Protein AF-E1QQJ2-F1 (afdb_monomer_lite)

Foldseek 3Di:
DDDLLRCLVVVVLLVNLLQLLVCLVVLVLVSLVVSLVSLVVVLCVLVVVDPDCDDVSLLSNLLSLLSNLLSLLSNCVSVVHDLPDDLLVLCVVCLVVVNPVSPSVSSNSCSNCVSVVNPVCVVSLVVVLVVRPDPSSNSSSVSNVVSSVSNVVSPD

pLDDT: mean 93.38, std 5.85, range [55.59, 98.44]

Structure (mmCIF, N/CA/C/O backbone):
data_AF-E1QQJ2-F1
#
_entry.id   AF-E1QQJ2-F1
#
loop_
_atom_site.group_PDB
_atom_site.id
_atom_site.type_symbol
_atom_site.label_atom_id
_atom_site.label_alt_id
_atom_site.label_comp_id
_atom_site.label_asym_id
_atom_site.label_entity_id
_atom_site.label_seq_id
_atom_site.pdbx_PDB_ins_code
_atom_site.Cartn_x
_atom_site.Cartn_y
_atom_site.Cartn_z
_atom_site.occupancy
_atom_site.B_iso_or_equiv
_atom_site.auth_seq_id
_atom_site.auth_comp_id
_atom_site.auth_asym_id
_atom_site.auth_atom_id
_atom_site.pdbx_PDB_model_num
ATOM 1 N N . MET A 1 1 ? 12.898 22.769 4.007 1.00 55.59 1 MET A N 1
ATOM 2 C CA . MET A 1 1 ? 12.343 21.661 3.204 1.00 55.59 1 MET A CA 1
ATOM 3 C C . MET A 1 1 ? 12.001 20.578 4.212 1.00 55.59 1 MET A C 1
ATOM 5 O O . MET A 1 1 ? 12.895 20.250 4.982 1.00 55.59 1 MET A O 1
ATOM 9 N N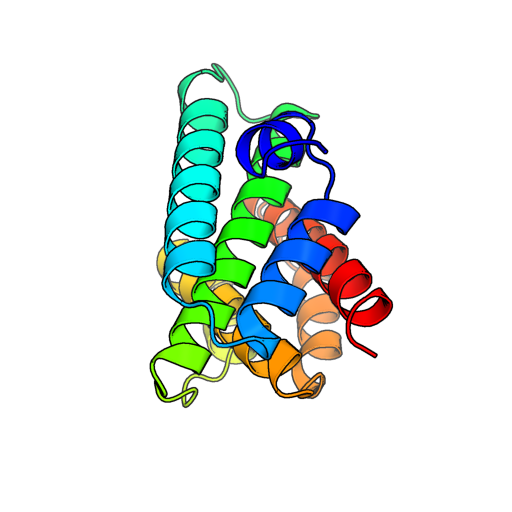 . SER A 1 2 ? 10.737 20.156 4.319 1.00 74.00 2 SER A N 1
ATOM 10 C CA . SER A 1 2 ? 10.329 19.183 5.346 1.00 74.00 2 SER A CA 1
ATOM 11 C C . SER A 1 2 ? 11.028 17.842 5.122 1.00 74.00 2 SER A C 1
ATOM 13 O O . SER A 1 2 ? 11.182 17.414 3.976 1.00 74.00 2 SER A O 1
ATOM 15 N N . SER A 1 3 ? 11.474 17.197 6.196 1.00 89.31 3 SER A N 1
ATOM 16 C CA . SER A 1 3 ? 12.069 15.858 6.127 1.00 89.31 3 SER A CA 1
ATOM 17 C C . SER A 1 3 ? 11.002 14.795 5.832 1.00 89.31 3 SER A C 1
ATOM 19 O O . SER A 1 3 ? 9.827 14.997 6.127 1.00 89.31 3 SER A O 1
ATOM 21 N N . MET A 1 4 ? 11.393 13.635 5.287 1.00 91.81 4 MET A N 1
ATOM 22 C CA . MET A 1 4 ? 10.455 12.522 5.042 1.00 91.81 4 MET A CA 1
ATOM 23 C C . MET A 1 4 ? 9.714 12.105 6.324 1.00 91.81 4 MET A C 1
ATOM 25 O O . MET A 1 4 ? 8.511 11.872 6.293 1.00 91.81 4 MET A O 1
ATOM 29 N N . ASN A 1 5 ? 10.408 12.092 7.465 1.00 91.12 5 ASN A N 1
ATOM 30 C CA . ASN A 1 5 ? 9.812 11.803 8.770 1.00 91.12 5 ASN A CA 1
ATOM 31 C C . ASN A 1 5 ? 8.694 12.801 9.134 1.00 91.12 5 ASN A C 1
ATOM 33 O O . ASN A 1 5 ? 7.617 12.400 9.561 1.00 91.12 5 ASN A O 1
ATOM 37 N N . GLU A 1 6 ? 8.915 14.101 8.917 1.00 92.94 6 GLU A N 1
ATOM 38 C CA . GLU A 1 6 ? 7.884 15.126 9.146 1.00 92.94 6 GLU A CA 1
ATOM 39 C C . GLU A 1 6 ? 6.684 14.930 8.216 1.00 92.94 6 GLU A C 1
ATOM 41 O O . GLU A 1 6 ? 5.547 14.946 8.679 1.00 92.94 6 GLU A O 1
ATOM 46 N N . LEU A 1 7 ? 6.927 14.671 6.925 1.00 93.31 7 LEU A N 1
ATOM 47 C CA . LEU A 1 7 ? 5.858 14.424 5.952 1.00 93.31 7 LEU A CA 1
ATOM 48 C C . LEU A 1 7 ? 4.995 13.213 6.340 1.00 93.31 7 LEU A C 1
ATOM 50 O O . LEU A 1 7 ? 3.771 13.270 6.225 1.00 93.31 7 LEU A O 1
ATOM 54 N N . ILE A 1 8 ? 5.623 12.136 6.819 1.00 93.38 8 ILE A N 1
ATOM 55 C CA . ILE A 1 8 ? 4.941 10.924 7.292 1.00 93.38 8 ILE A CA 1
ATOM 56 C C . ILE A 1 8 ? 4.114 11.226 8.548 1.00 93.38 8 ILE A C 1
ATOM 58 O O . ILE A 1 8 ? 2.927 10.898 8.593 1.00 93.38 8 ILE A O 1
ATOM 62 N N . LYS A 1 9 ? 4.695 11.911 9.541 1.00 90.81 9 LYS A N 1
ATOM 63 C CA . LYS A 1 9 ? 3.996 12.273 10.785 1.00 90.81 9 LYS A CA 1
ATOM 64 C C . LYS A 1 9 ? 2.786 13.168 10.533 1.00 90.81 9 LYS A C 1
ATOM 66 O O . LYS A 1 9 ? 1.712 12.914 11.083 1.00 90.81 9 LYS A O 1
ATOM 71 N N . GLU A 1 10 ? 2.931 14.154 9.654 1.00 94.12 10 GLU A N 1
ATOM 72 C CA . GLU A 1 10 ? 1.856 15.058 9.224 1.00 94.12 10 GLU A CA 1
ATOM 73 C C . GLU A 1 10 ? 0.866 14.401 8.246 1.00 94.12 10 GLU A C 1
ATOM 75 O O . GLU A 1 10 ? -0.137 15.014 7.887 1.00 94.12 10 GLU A O 1
ATOM 80 N N . LEU A 1 11 ? 1.122 13.157 7.821 1.00 92.12 11 LEU A N 1
ATOM 81 C CA . LEU A 1 11 ? 0.327 12.416 6.841 1.00 92.12 11 LEU A CA 1
ATOM 82 C C . LEU A 1 11 ? 0.121 13.204 5.534 1.00 92.12 11 LEU A C 1
ATOM 84 O O . LEU A 1 11 ? -0.965 13.229 4.953 1.00 92.12 11 LEU A O 1
ATOM 88 N N . ARG A 1 12 ? 1.184 13.855 5.055 1.00 94.75 12 ARG A N 1
ATOM 89 C CA . ARG A 1 12 ? 1.215 14.612 3.798 1.00 94.75 12 ARG A CA 1
ATOM 90 C C . ARG A 1 12 ? 1.337 13.665 2.604 1.00 94.75 12 ARG A C 1
ATOM 92 O O . ARG A 1 12 ? 2.397 13.525 1.998 1.00 94.75 12 ARG A O 1
ATOM 99 N N . ILE A 1 13 ? 0.238 12.959 2.317 1.00 94.56 13 ILE A N 1
ATOM 100 C CA . ILE A 1 13 ? 0.160 11.828 1.373 1.00 94.56 13 ILE A CA 1
ATOM 101 C C . ILE A 1 13 ? 0.781 12.172 0.012 1.00 94.56 13 ILE A C 1
ATOM 103 O O . ILE A 1 13 ? 1.607 11.415 -0.494 1.00 94.56 13 ILE A O 1
ATOM 107 N N . ASN A 1 14 ? 0.421 13.320 -0.569 1.00 94.69 14 ASN A N 1
ATOM 108 C CA . ASN A 1 14 ? 0.899 13.731 -1.891 1.00 94.69 14 ASN A CA 1
ATOM 109 C C . ASN A 1 14 ? 2.422 13.897 -1.916 1.00 94.69 14 ASN A C 1
ATOM 111 O O . ASN A 1 14 ? 3.087 13.429 -2.838 1.00 94.69 14 ASN A O 1
ATOM 115 N N . GLU A 1 15 ? 2.979 14.553 -0.902 1.00 95.50 15 GLU A N 1
ATOM 116 C CA . GLU A 1 15 ? 4.407 14.819 -0.790 1.00 95.50 15 GLU A CA 1
ATOM 117 C C . GLU A 1 15 ? 5.206 13.548 -0.502 1.00 95.50 15 GLU A C 1
ATOM 119 O O . GLU A 1 15 ? 6.256 13.352 -1.115 1.00 95.50 15 GLU A O 1
ATOM 124 N N . VAL A 1 16 ? 4.694 12.661 0.360 1.00 96.75 16 VAL A N 1
ATOM 125 C CA . VAL A 1 16 ? 5.310 11.349 0.624 1.00 96.75 16 VAL A CA 1
ATOM 126 C C . VAL A 1 16 ? 5.366 10.524 -0.661 1.00 96.75 16 VAL A C 1
ATOM 128 O O . VAL A 1 16 ? 6.434 10.038 -1.034 1.00 96.75 16 VAL A O 1
ATOM 131 N N . ILE A 1 17 ? 4.245 10.403 -1.379 1.00 97.06 17 ILE A N 1
ATOM 132 C CA . ILE A 1 17 ? 4.190 9.634 -2.627 1.00 97.06 17 ILE A CA 1
ATOM 133 C C . ILE A 1 17 ? 5.113 10.258 -3.675 1.00 97.06 17 ILE A C 1
ATOM 135 O O . ILE A 1 17 ? 5.904 9.545 -4.285 1.00 97.06 17 ILE A O 1
ATOM 139 N N . ASN A 1 18 ? 5.075 11.579 -3.866 1.00 96.06 18 ASN A N 1
ATOM 140 C CA . ASN A 1 18 ? 5.944 12.247 -4.833 1.00 96.06 18 ASN A CA 1
ATOM 141 C C . ASN A 1 18 ? 7.435 12.009 -4.530 1.00 96.06 18 ASN A C 1
ATOM 143 O O . ASN A 1 18 ? 8.218 11.735 -5.441 1.00 96.06 18 ASN A O 1
ATOM 147 N N . ALA A 1 19 ? 7.829 12.054 -3.255 1.00 96.19 19 ALA A N 1
ATOM 148 C CA . ALA A 1 19 ? 9.196 11.764 -2.839 1.00 96.19 19 ALA A CA 1
ATOM 149 C C . ALA A 1 19 ? 9.593 10.302 -3.120 1.00 96.19 19 ALA A C 1
ATOM 151 O O . ALA A 1 19 ? 10.668 10.065 -3.671 1.00 96.19 19 ALA A O 1
ATOM 152 N N . LEU A 1 20 ? 8.718 9.333 -2.821 1.00 97.56 20 LEU A N 1
ATOM 153 C CA . LEU A 1 20 ? 8.944 7.913 -3.123 1.00 97.56 20 LEU A CA 1
ATOM 154 C C . LEU A 1 20 ? 9.091 7.659 -4.631 1.00 97.56 20 LEU A C 1
ATOM 156 O O . LEU A 1 20 ? 10.043 7.006 -5.056 1.00 97.56 20 LEU A O 1
ATOM 160 N N . ILE A 1 21 ? 8.192 8.213 -5.450 1.00 96.62 21 ILE A N 1
ATOM 161 C CA . ILE A 1 21 ? 8.233 8.077 -6.915 1.00 96.62 21 ILE A CA 1
ATOM 162 C C . ILE A 1 21 ? 9.486 8.736 -7.496 1.00 96.62 21 ILE A C 1
ATOM 164 O O . ILE A 1 21 ? 10.130 8.175 -8.383 1.00 96.62 21 ILE A O 1
ATOM 168 N N . THR A 1 22 ? 9.859 9.913 -6.993 1.00 96.25 22 THR A N 1
ATOM 169 C CA . THR A 1 22 ? 11.075 10.612 -7.427 1.00 96.25 22 THR A CA 1
ATOM 170 C C . THR A 1 22 ? 12.320 9.792 -7.099 1.00 96.25 22 THR A C 1
ATOM 172 O O . THR A 1 22 ? 13.179 9.611 -7.961 1.00 96.25 22 THR A O 1
ATOM 175 N N . ALA A 1 23 ? 12.403 9.243 -5.884 1.00 96.94 23 ALA A N 1
ATOM 176 C CA . ALA A 1 23 ? 13.510 8.385 -5.475 1.00 96.94 23 ALA A CA 1
ATOM 177 C C . ALA A 1 23 ? 13.592 7.106 -6.319 1.00 96.94 23 ALA A C 1
ATOM 179 O O . ALA A 1 23 ? 14.681 6.744 -6.763 1.00 96.94 23 ALA A O 1
ATOM 180 N N . PHE A 1 24 ? 12.452 6.474 -6.611 1.00 97.12 24 PHE A N 1
ATOM 181 C CA . PHE A 1 24 ? 12.375 5.322 -7.509 1.00 97.12 24 PHE A CA 1
ATOM 182 C C . PHE A 1 24 ? 12.917 5.643 -8.906 1.00 97.12 24 PHE A C 1
ATOM 184 O O . PHE A 1 24 ? 13.814 4.954 -9.389 1.00 97.12 24 PHE A O 1
ATOM 191 N N . LYS A 1 25 ? 12.434 6.725 -9.532 1.00 95.31 25 LYS A N 1
ATOM 192 C CA . LYS A 1 25 ? 12.882 7.163 -10.868 1.00 95.31 25 LYS A CA 1
ATOM 193 C C . LYS A 1 25 ? 14.370 7.518 -10.903 1.00 95.31 25 LYS A C 1
ATOM 195 O O . LYS A 1 25 ? 15.022 7.314 -11.921 1.00 95.31 25 LYS A O 1
ATOM 200 N N . ALA A 1 26 ? 14.906 8.025 -9.795 1.00 96.81 26 ALA A N 1
ATOM 201 C CA . ALA A 1 26 ? 16.327 8.315 -9.634 1.00 96.81 26 ALA A CA 1
ATOM 202 C C . ALA A 1 26 ? 17.181 7.076 -9.293 1.00 96.81 26 ALA A C 1
ATOM 204 O O . ALA A 1 26 ? 18.397 7.200 -9.169 1.00 96.81 26 ALA A O 1
ATOM 205 N N . GLY A 1 27 ? 16.575 5.899 -9.094 1.00 96.56 27 GLY A N 1
ATOM 206 C CA . GLY A 1 27 ? 17.280 4.688 -8.669 1.00 96.56 27 GLY A CA 1
ATOM 207 C C . GLY A 1 27 ? 17.806 4.740 -7.228 1.00 96.56 27 GLY A C 1
ATOM 208 O O . GLY A 1 27 ? 18.672 3.949 -6.860 1.00 96.56 27 GLY A O 1
ATOM 209 N N . ASN A 1 28 ? 17.305 5.655 -6.393 1.00 97.62 28 ASN A N 1
ATOM 210 C CA . ASN A 1 28 ? 17.779 5.854 -5.024 1.00 97.62 28 ASN A CA 1
ATOM 211 C C . ASN A 1 28 ? 17.137 4.849 -4.053 1.00 97.62 28 ASN A C 1
ATOM 213 O O . ASN A 1 28 ? 16.190 5.163 -3.327 1.00 97.62 28 ASN A O 1
ATOM 217 N N . ARG A 1 29 ? 17.651 3.615 -4.066 1.00 97.31 29 ARG A N 1
ATOM 218 C CA . ARG A 1 29 ? 17.121 2.495 -3.271 1.00 97.31 29 ARG A CA 1
ATOM 219 C C . ARG A 1 29 ? 17.214 2.743 -1.769 1.00 97.31 29 ARG A C 1
ATOM 221 O O . ARG A 1 29 ? 16.291 2.375 -1.043 1.00 97.31 29 ARG A O 1
ATOM 228 N N . ASP A 1 30 ? 18.295 3.363 -1.310 1.00 97.38 30 ASP A N 1
ATOM 229 C CA . ASP A 1 30 ? 18.520 3.611 0.116 1.00 97.38 30 ASP A CA 1
ATOM 230 C C . ASP A 1 30 ? 17.470 4.577 0.660 1.00 97.38 30 ASP A C 1
ATOM 232 O O . ASP A 1 30 ? 16.876 4.314 1.700 1.00 97.38 30 ASP A O 1
ATOM 236 N N . TYR A 1 31 ? 17.134 5.627 -0.097 1.00 97.38 31 TYR A N 1
ATOM 237 C CA . TYR A 1 31 ? 16.059 6.542 0.282 1.00 97.38 31 TYR A CA 1
ATOM 238 C C . TYR A 1 31 ? 14.703 5.838 0.392 1.00 97.38 31 TYR A C 1
ATOM 240 O O . TYR A 1 31 ? 13.980 6.048 1.365 1.00 97.38 31 TYR A O 1
ATOM 248 N N . VAL A 1 32 ? 14.350 4.992 -0.584 1.00 98.00 32 VAL A N 1
ATOM 249 C CA . VAL A 1 32 ? 13.090 4.229 -0.537 1.00 98.00 32 VAL A CA 1
ATOM 250 C C . VAL A 1 32 ? 13.095 3.249 0.641 1.00 98.00 32 VAL A C 1
ATOM 252 O O . VAL A 1 32 ? 12.079 3.119 1.322 1.00 98.00 32 VAL A O 1
ATOM 255 N N . SER A 1 33 ? 14.230 2.604 0.923 1.00 98.00 33 SER A N 1
ATOM 256 C CA . SER A 1 33 ? 14.392 1.686 2.061 1.00 98.00 33 SER A CA 1
ATOM 257 C C . SER A 1 33 ? 14.192 2.416 3.389 1.00 98.00 33 SER A C 1
ATOM 259 O O . SER A 1 33 ? 13.327 2.029 4.169 1.00 98.00 33 SER A O 1
ATOM 261 N N . SER A 1 34 ? 14.880 3.539 3.603 1.00 97.50 34 SER A N 1
ATOM 262 C CA . SER A 1 34 ? 14.719 4.341 4.821 1.00 97.50 34 SER A CA 1
ATOM 263 C C . SER A 1 34 ? 13.307 4.911 4.968 1.00 97.50 34 SER A C 1
ATOM 265 O O . SER A 1 34 ? 12.753 4.919 6.062 1.00 97.50 34 SER A O 1
ATOM 267 N N . ALA A 1 35 ? 12.677 5.365 3.879 1.00 97.12 35 ALA A N 1
ATOM 268 C CA . ALA A 1 35 ? 11.288 5.820 3.925 1.00 97.12 35 ALA A CA 1
ATOM 269 C C . ALA A 1 35 ? 10.316 4.676 4.271 1.00 97.12 35 ALA A C 1
ATOM 271 O O . ALA A 1 35 ? 9.343 4.893 4.989 1.00 97.12 35 ALA A O 1
ATOM 272 N N . THR A 1 36 ? 10.595 3.460 3.793 1.00 98.12 36 THR A N 1
ATOM 273 C CA . THR A 1 36 ? 9.819 2.250 4.106 1.00 98.12 36 THR A CA 1
ATOM 274 C C . THR A 1 36 ? 9.910 1.894 5.588 1.00 98.12 36 THR A C 1
ATOM 276 O O . THR A 1 36 ? 8.889 1.591 6.201 1.00 98.12 36 THR A O 1
ATOM 279 N N . GLU A 1 37 ? 11.105 1.975 6.176 1.00 97.94 37 GLU A N 1
ATOM 280 C CA . GLU A 1 37 ? 11.317 1.773 7.614 1.00 97.94 37 GLU A CA 1
ATOM 281 C C . GLU A 1 37 ? 10.553 2.815 8.442 1.00 97.94 37 GLU A C 1
ATOM 283 O O . GLU A 1 37 ? 9.783 2.440 9.323 1.00 97.94 37 GLU A O 1
ATOM 288 N N . LEU A 1 38 ? 10.652 4.103 8.091 1.00 97.88 38 LEU A N 1
ATOM 289 C CA . LEU A 1 38 ? 9.918 5.178 8.774 1.00 97.88 38 LEU A CA 1
ATOM 290 C C . LEU A 1 38 ? 8.392 4.995 8.705 1.00 97.88 38 LEU A C 1
ATOM 292 O O . LEU A 1 38 ? 7.692 5.232 9.688 1.00 97.88 38 LEU A O 1
ATOM 296 N N . LEU A 1 39 ? 7.861 4.568 7.555 1.00 98.06 39 LEU A N 1
ATOM 297 C CA . LEU A 1 39 ? 6.434 4.270 7.397 1.00 98.06 39 LEU A CA 1
ATOM 298 C C . LEU A 1 39 ? 5.998 3.103 8.288 1.00 98.06 39 LEU A C 1
ATOM 300 O O . LEU A 1 39 ? 4.932 3.166 8.900 1.00 98.06 39 LEU A O 1
ATOM 304 N N . HIS A 1 40 ? 6.819 2.054 8.372 1.00 97.44 40 HIS A N 1
ATOM 305 C CA . HIS A 1 40 ? 6.559 0.903 9.231 1.00 97.44 40 HIS A CA 1
ATOM 306 C C . HIS A 1 40 ? 6.594 1.273 10.718 1.00 97.44 40 HIS A C 1
ATOM 308 O O . HIS A 1 40 ? 5.716 0.856 11.476 1.00 97.44 40 HIS A O 1
ATOM 314 N N . GLU A 1 41 ? 7.580 2.067 11.136 1.00 97.06 41 GLU A N 1
ATOM 315 C CA . GLU A 1 41 ? 7.699 2.566 12.507 1.00 97.06 41 GLU A CA 1
ATOM 316 C C . GLU A 1 41 ? 6.488 3.416 12.896 1.00 97.06 41 GLU A C 1
ATOM 318 O O . GLU A 1 41 ? 5.858 3.146 13.916 1.00 97.06 41 GLU A O 1
ATOM 323 N N . GLU A 1 42 ? 6.105 4.388 12.064 1.00 97.00 42 GLU A N 1
ATOM 324 C CA . GLU A 1 42 ? 4.960 5.262 12.341 1.00 97.00 42 GLU A CA 1
ATOM 325 C C . GLU A 1 42 ? 3.630 4.489 12.332 1.00 97.00 42 GLU A C 1
ATOM 327 O O . GLU A 1 42 ? 2.747 4.748 13.155 1.00 97.00 42 GLU A O 1
ATOM 332 N N . PHE A 1 43 ? 3.476 3.516 11.427 1.00 95.88 43 PHE A N 1
ATOM 333 C CA . PHE A 1 43 ? 2.333 2.602 11.431 1.00 95.88 43 PHE A CA 1
ATOM 334 C C . PHE A 1 43 ? 2.268 1.809 12.739 1.00 95.88 43 PHE A C 1
ATOM 336 O O . PHE A 1 43 ? 1.226 1.795 13.397 1.00 95.88 43 PHE A O 1
ATOM 343 N N . THR A 1 44 ? 3.384 1.191 13.133 1.00 9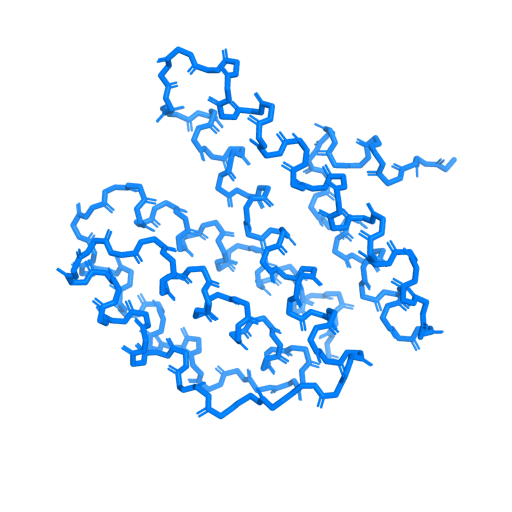4.62 44 THR A N 1
ATOM 344 C CA . THR A 1 44 ? 3.478 0.383 14.354 1.00 94.62 44 THR A CA 1
ATOM 345 C C . THR A 1 44 ? 3.171 1.229 15.581 1.00 94.62 44 THR A C 1
ATOM 347 O O . THR A 1 44 ? 2.351 0.820 16.395 1.00 94.62 44 THR A O 1
ATOM 350 N N . TYR A 1 45 ? 3.746 2.431 15.664 1.00 93.94 45 TYR A N 1
ATOM 351 C CA . TYR A 1 45 ? 3.477 3.402 16.721 1.00 93.94 45 TYR A CA 1
ATOM 352 C C . TYR A 1 45 ? 1.991 3.777 16.790 1.00 93.94 45 TYR A C 1
ATOM 354 O O . TYR A 1 45 ? 1.376 3.714 17.852 1.00 93.94 45 TYR A O 1
ATOM 362 N N . THR A 1 46 ? 1.380 4.096 15.643 1.00 93.19 46 THR A N 1
ATOM 363 C CA . THR A 1 46 ? -0.048 4.444 15.569 1.00 93.19 46 THR A CA 1
ATOM 364 C C . THR A 1 46 ? -0.928 3.295 16.067 1.00 93.19 46 THR A C 1
ATOM 366 O O . THR A 1 46 ? -1.912 3.531 16.763 1.00 93.19 46 THR A O 1
ATOM 369 N N . VAL A 1 47 ? -0.589 2.051 15.727 1.00 91.94 47 VAL A N 1
ATOM 370 C CA . VAL A 1 47 ? -1.334 0.866 16.169 1.00 91.94 47 VAL A CA 1
ATOM 371 C C . VAL A 1 47 ? -1.094 0.562 17.651 1.00 91.94 47 VAL A C 1
ATOM 373 O O . VAL A 1 47 ? -2.047 0.221 18.344 1.00 91.94 47 VAL A O 1
ATOM 376 N N . SER A 1 48 ? 0.138 0.696 18.151 1.00 90.88 48 SER A N 1
ATOM 377 C CA . SER A 1 48 ? 0.504 0.317 19.523 1.00 90.88 48 SER A CA 1
ATOM 378 C C . SER A 1 48 ? 0.039 1.309 20.584 1.00 90.88 48 SER A C 1
ATOM 380 O O . SER A 1 48 ? -0.334 0.895 21.677 1.00 90.88 48 SER A O 1
ATOM 382 N N . GLU A 1 49 ? 0.048 2.607 20.280 1.00 88.75 49 GLU A N 1
ATOM 383 C CA . GLU A 1 49 ? -0.389 3.652 21.220 1.00 88.75 49 GLU A CA 1
ATOM 384 C C . GLU A 1 49 ? -1.913 3.763 21.320 1.00 88.75 49 GLU A C 1
ATOM 386 O O . GLU A 1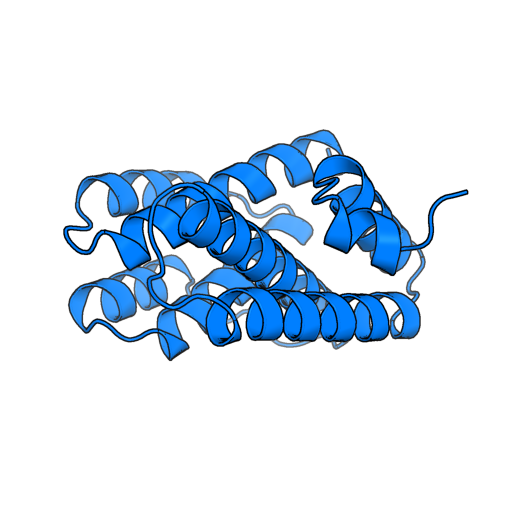 49 ? -2.455 4.467 22.174 1.00 88.75 49 GLU A O 1
ATOM 391 N N . SER A 1 50 ? -2.627 3.080 20.430 1.00 84.25 50 SER A N 1
ATOM 392 C CA . SER A 1 50 ? -4.071 3.186 20.332 1.00 84.25 50 SER A CA 1
ATOM 393 C C . SER A 1 50 ? -4.750 2.100 21.147 1.00 84.25 50 SER A C 1
ATOM 395 O O . SER A 1 50 ? -4.675 0.920 20.820 1.00 84.25 50 SER A O 1
ATOM 397 N N . ILE A 1 51 ? -5.474 2.523 22.186 1.00 76.00 51 ILE A N 1
ATOM 398 C CA . ILE A 1 51 ? -6.279 1.630 23.034 1.00 76.00 51 ILE A CA 1
ATOM 399 C C . ILE A 1 51 ? -7.347 0.909 22.193 1.00 76.00 51 ILE A C 1
ATOM 401 O O . ILE A 1 51 ? -7.592 -0.277 22.391 1.00 76.00 51 ILE A O 1
ATOM 405 N N . GLU A 1 52 ? -7.940 1.609 21.219 1.00 82.75 52 GLU A N 1
ATOM 406 C CA . GLU A 1 52 ? -8.853 1.042 20.226 1.00 82.75 52 GLU A C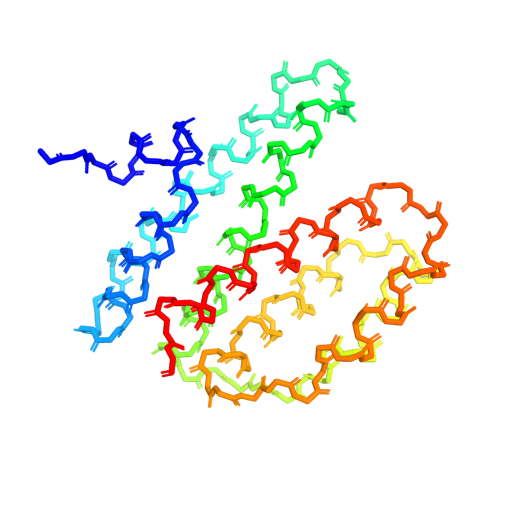A 1
ATOM 407 C C . GLU A 1 52 ? -8.578 1.630 18.832 1.00 82.75 52 GLU A C 1
ATOM 409 O O . GLU A 1 52 ? -8.464 2.844 18.651 1.00 82.75 52 GLU A O 1
ATOM 414 N N . LEU A 1 53 ? -8.510 0.765 17.818 1.00 84.19 53 LEU A N 1
ATOM 415 C CA . LEU A 1 53 ? -8.348 1.147 16.412 1.00 84.19 53 LEU A CA 1
ATOM 416 C C . LEU A 1 53 ? -9.703 1.506 15.791 1.00 84.19 53 LEU A C 1
ATOM 418 O O . LEU A 1 53 ? -10.308 0.716 15.065 1.00 84.19 53 LEU A O 1
ATOM 422 N N . THR A 1 54 ? -10.186 2.715 16.064 1.00 87.00 54 THR A N 1
ATOM 423 C CA . THR A 1 54 ? -11.463 3.213 15.530 1.00 87.00 54 THR A CA 1
ATOM 424 C C . THR A 1 54 ? -11.321 4.607 14.913 1.00 87.00 54 THR A C 1
ATOM 426 O O . THR A 1 54 ? -10.289 5.267 15.048 1.00 87.00 54 THR A O 1
ATOM 429 N N . GLY A 1 55 ? -12.339 5.032 14.155 1.00 87.81 55 GLY A N 1
ATOM 430 C CA . GLY A 1 55 ? -12.453 6.393 13.620 1.00 87.81 55 GLY A CA 1
ATOM 431 C C . GLY A 1 55 ? -11.212 6.891 12.866 1.00 87.81 55 GLY A C 1
ATOM 432 O O . GLY A 1 55 ? -10.792 6.308 11.858 1.00 87.81 55 GLY A O 1
ATOM 433 N N . ASP A 1 56 ? -10.647 7.994 13.356 1.00 89.25 56 ASP A N 1
ATOM 434 C CA . ASP A 1 56 ? -9.498 8.673 12.751 1.00 89.25 56 ASP A CA 1
ATOM 435 C C . ASP A 1 56 ? -8.192 7.895 12.915 1.00 89.25 56 ASP A C 1
ATOM 437 O O . ASP A 1 56 ? -7.385 7.859 11.986 1.00 89.25 56 ASP A O 1
ATOM 441 N N . THR A 1 57 ? -8.006 7.195 14.033 1.00 90.94 57 THR A N 1
ATOM 442 C CA . THR A 1 57 ? -6.835 6.341 14.252 1.00 90.94 57 THR A CA 1
ATOM 443 C C . THR A 1 57 ? -6.798 5.202 13.244 1.00 90.94 57 THR A C 1
ATOM 445 O O . THR A 1 57 ? -5.777 4.979 12.592 1.00 90.94 57 THR A O 1
ATOM 448 N N . LEU A 1 58 ? -7.929 4.516 13.045 1.00 93.06 58 LEU A N 1
ATOM 449 C CA . LEU A 1 58 ? -8.030 3.466 12.033 1.00 93.06 58 LEU A CA 1
ATOM 450 C C . LEU A 1 58 ? -7.778 4.029 10.627 1.00 93.06 58 LEU A C 1
ATOM 452 O O . LEU A 1 58 ? -7.117 3.383 9.812 1.00 93.06 58 LEU A O 1
ATOM 456 N N . LYS A 1 59 ? -8.266 5.247 10.342 1.00 92.69 59 LYS A N 1
ATOM 457 C CA . LYS A 1 59 ? -7.963 5.949 9.085 1.00 92.69 59 LYS A CA 1
ATOM 458 C C . LYS A 1 59 ? -6.462 6.146 8.906 1.00 92.69 59 LYS A C 1
ATOM 460 O O . LYS A 1 59 ? -5.927 5.773 7.867 1.00 92.69 59 LYS A O 1
ATOM 465 N N . ARG A 1 60 ? -5.803 6.727 9.911 1.00 94.44 60 ARG A N 1
ATOM 466 C CA . ARG A 1 60 ? -4.371 7.029 9.895 1.00 94.44 60 ARG A CA 1
ATOM 467 C C . ARG A 1 60 ? -3.556 5.756 9.700 1.00 94.44 60 ARG A C 1
ATOM 469 O O . ARG A 1 60 ? -2.746 5.706 8.780 1.00 94.44 60 ARG A O 1
ATOM 476 N N . ALA A 1 61 ? -3.826 4.723 10.496 1.00 95.44 61 ALA A N 1
ATOM 477 C CA . ALA A 1 61 ? -3.154 3.432 10.391 1.00 95.44 61 ALA A CA 1
ATOM 478 C C . ALA A 1 61 ? -3.331 2.814 8.996 1.00 95.44 61 ALA A C 1
ATOM 480 O O . ALA A 1 61 ? -2.361 2.359 8.400 1.00 95.44 61 ALA A O 1
ATOM 481 N N . SER A 1 62 ? -4.543 2.869 8.433 1.00 96.31 62 SER A N 1
ATOM 482 C CA . SER A 1 62 ? -4.826 2.326 7.096 1.00 96.31 62 SER A CA 1
ATOM 483 C C . SER A 1 62 ? -4.099 3.083 5.978 1.00 96.31 62 SER A C 1
ATOM 485 O O . SER A 1 62 ? -3.634 2.463 5.026 1.00 96.31 62 SER A O 1
ATOM 487 N N . ILE A 1 63 ? -3.959 4.409 6.091 1.00 96.94 63 ILE A N 1
ATOM 488 C CA . ILE A 1 63 ? -3.201 5.225 5.127 1.00 96.94 63 ILE A CA 1
ATOM 489 C C . ILE A 1 63 ? -1.698 4.945 5.241 1.00 96.94 63 ILE A C 1
ATOM 491 O O . ILE A 1 63 ? -1.047 4.724 4.222 1.00 96.94 63 ILE A O 1
ATOM 495 N N . LEU A 1 64 ? -1.147 4.912 6.459 1.00 97.62 64 LEU A N 1
ATOM 496 C CA . LEU A 1 64 ? 0.266 4.581 6.687 1.00 97.62 64 LEU A CA 1
ATOM 497 C C . LEU A 1 64 ? 0.599 3.183 6.161 1.00 97.62 64 LEU A C 1
ATOM 499 O O . LEU A 1 64 ? 1.592 3.003 5.463 1.00 97.62 64 LEU A O 1
ATOM 503 N N . TYR A 1 65 ? -0.278 2.214 6.419 1.00 97.50 65 TYR A N 1
ATOM 504 C CA . TYR A 1 65 ? -0.147 0.856 5.912 1.00 97.50 65 TYR A CA 1
ATOM 505 C C . TYR A 1 65 ? -0.214 0.787 4.377 1.00 97.50 65 TYR A C 1
ATOM 507 O O . TYR A 1 65 ? 0.573 0.073 3.755 1.00 97.50 65 TYR A O 1
ATOM 515 N N . ALA A 1 66 ? -1.090 1.569 3.738 1.00 98.00 66 ALA A N 1
ATOM 516 C CA . ALA A 1 66 ? -1.140 1.670 2.281 1.00 98.00 66 ALA A CA 1
ATOM 517 C C . ALA A 1 66 ? 0.143 2.278 1.686 1.00 98.00 66 ALA A C 1
ATOM 519 O O . ALA A 1 66 ? 0.662 1.766 0.693 1.00 98.00 66 ALA A O 1
ATOM 520 N N . LEU A 1 67 ? 0.679 3.337 2.301 1.00 98.31 67 LEU A N 1
ATOM 521 C CA . LEU A 1 67 ? 1.954 3.944 1.905 1.00 98.31 67 LEU A CA 1
ATOM 522 C C . LEU A 1 67 ? 3.126 2.971 2.089 1.00 98.31 67 LEU A C 1
ATOM 524 O O . LEU A 1 67 ? 3.999 2.900 1.227 1.00 98.31 67 LEU A O 1
ATOM 528 N N . TYR A 1 68 ? 3.120 2.192 3.171 1.00 98.44 68 TYR A N 1
ATOM 529 C CA . TYR A 1 68 ? 4.103 1.140 3.420 1.00 98.44 68 TYR A CA 1
ATOM 530 C C . TYR A 1 68 ? 4.044 0.031 2.356 1.00 98.44 68 TYR A C 1
ATOM 532 O O . TYR A 1 68 ? 5.070 -0.362 1.804 1.00 98.44 68 TYR A O 1
ATOM 540 N N . CYS A 1 69 ? 2.845 -0.432 1.985 1.00 98.19 69 CYS A N 1
ATOM 541 C CA . CYS A 1 69 ? 2.684 -1.405 0.898 1.00 98.19 69 CYS A CA 1
ATOM 542 C C . CYS A 1 69 ? 3.167 -0.847 -0.450 1.00 98.19 69 CYS A C 1
ATOM 544 O O . CYS A 1 69 ? 3.811 -1.565 -1.216 1.00 98.19 69 CYS A O 1
ATOM 546 N N . LEU A 1 70 ? 2.907 0.438 -0.721 1.00 98.31 70 LEU A N 1
ATOM 547 C CA . LEU A 1 70 ? 3.415 1.125 -1.907 1.00 98.31 70 LEU A CA 1
ATOM 548 C C . LEU A 1 70 ? 4.946 1.148 -1.931 1.00 98.31 70 LEU A C 1
ATOM 550 O O . LEU A 1 70 ? 5.541 0.807 -2.954 1.00 98.31 70 LEU A O 1
ATOM 554 N N . SER A 1 71 ? 5.588 1.532 -0.826 1.00 98.19 71 SER A N 1
ATOM 555 C CA . SER A 1 71 ? 7.048 1.625 -0.758 1.00 98.19 71 SER A CA 1
ATOM 556 C C . SER A 1 71 ? 7.714 0.249 -0.877 1.00 98.19 71 SER A C 1
ATOM 558 O O . SER A 1 71 ? 8.703 0.110 -1.596 1.00 98.19 71 SER A O 1
ATOM 560 N N . LEU A 1 72 ? 7.121 -0.794 -0.289 1.00 98.19 72 LEU A N 1
ATOM 561 C CA . LEU A 1 72 ? 7.537 -2.180 -0.509 1.00 98.19 72 LEU A CA 1
ATOM 562 C C . LEU A 1 72 ? 7.361 -2.613 -1.968 1.00 98.19 72 LEU A C 1
ATOM 564 O O . LEU A 1 72 ? 8.264 -3.226 -2.529 1.00 98.19 72 LEU A O 1
ATOM 568 N N . GLY A 1 73 ? 6.242 -2.268 -2.612 1.00 97.81 73 GLY A N 1
ATOM 569 C CA . GLY A 1 73 ? 6.023 -2.547 -4.035 1.00 97.81 73 GLY A CA 1
ATOM 570 C C . GLY A 1 73 ? 7.094 -1.905 -4.919 1.00 97.81 73 GLY A C 1
ATOM 571 O O . GLY A 1 73 ? 7.632 -2.556 -5.814 1.00 97.81 73 GLY A O 1
ATOM 572 N N . ILE A 1 74 ? 7.475 -0.661 -4.615 1.00 98.12 74 ILE A N 1
ATOM 573 C CA . ILE A 1 74 ? 8.596 0.031 -5.264 1.00 98.12 74 ILE A CA 1
ATOM 574 C C . ILE A 1 74 ? 9.910 -0.728 -5.035 1.00 98.12 74 ILE A C 1
ATOM 576 O O . ILE A 1 74 ? 10.639 -0.975 -5.992 1.00 98.12 74 ILE A O 1
ATOM 580 N N . LEU A 1 75 ? 10.219 -1.138 -3.801 1.00 98.25 75 LEU A N 1
ATOM 581 C CA . LEU A 1 75 ? 11.447 -1.887 -3.508 1.00 98.25 75 LEU A CA 1
ATOM 582 C C . LEU A 1 75 ? 11.512 -3.220 -4.259 1.00 98.25 75 LEU A C 1
ATOM 584 O O . LEU A 1 75 ? 12.570 -3.544 -4.795 1.00 98.25 75 LEU A O 1
ATOM 588 N N . ARG A 1 76 ? 10.396 -3.953 -4.373 1.00 96.69 76 ARG A N 1
ATOM 589 C CA . ARG A 1 76 ? 10.337 -5.191 -5.172 1.00 96.69 76 ARG A CA 1
ATOM 590 C C . ARG A 1 76 ? 10.710 -4.937 -6.629 1.00 96.69 76 ARG A C 1
ATOM 592 O O . ARG A 1 76 ? 11.483 -5.697 -7.207 1.00 96.69 76 ARG A O 1
ATOM 599 N N . LEU A 1 77 ? 10.223 -3.837 -7.208 1.00 96.81 77 LEU A N 1
ATOM 600 C CA . LEU A 1 77 ? 10.612 -3.426 -8.558 1.00 96.81 77 LEU A CA 1
ATOM 601 C C . LEU A 1 77 ? 12.103 -3.107 -8.660 1.00 96.81 77 LEU A C 1
ATOM 603 O O . LEU A 1 77 ? 12.755 -3.562 -9.595 1.00 96.81 77 LEU A O 1
ATOM 607 N N . MET A 1 78 ? 12.649 -2.357 -7.702 1.00 97.00 78 MET A N 1
ATOM 608 C CA . MET A 1 78 ? 14.076 -2.008 -7.683 1.00 97.00 78 MET A CA 1
ATOM 609 C C . MET A 1 78 ? 14.977 -3.238 -7.516 1.00 97.00 78 MET A C 1
ATOM 611 O O . MET A 1 78 ? 16.085 -3.264 -8.047 1.00 97.00 78 MET A O 1
ATOM 615 N N . ASN A 1 79 ? 14.497 -4.262 -6.809 1.00 96.19 79 ASN A N 1
ATOM 616 C CA . ASN A 1 79 ? 15.187 -5.537 -6.629 1.00 96.19 79 ASN A CA 1
ATOM 617 C C . ASN A 1 79 ? 14.994 -6.503 -7.817 1.00 96.19 79 ASN A C 1
ATOM 619 O O . ASN A 1 79 ? 15.560 -7.593 -7.797 1.00 96.19 79 ASN A O 1
ATOM 623 N N . ASN A 1 80 ? 14.230 -6.120 -8.849 1.00 94.44 80 ASN A N 1
ATOM 624 C CA . ASN A 1 80 ? 13.850 -6.974 -9.981 1.00 94.44 80 ASN A CA 1
ATOM 625 C C . ASN A 1 80 ? 13.158 -8.279 -9.555 1.00 94.44 80 ASN A C 1
ATOM 627 O O . ASN A 1 80 ? 13.382 -9.334 -10.145 1.00 94.44 80 ASN A O 1
ATOM 631 N N . GLU A 1 81 ? 12.324 -8.213 -8.519 1.00 93.75 81 GLU A N 1
ATOM 632 C CA . GLU A 1 81 ? 11.544 -9.365 -8.082 1.00 93.75 81 GLU A CA 1
ATOM 633 C C . GLU A 1 81 ? 10.403 -9.677 -9.057 1.00 93.75 81 GLU A C 1
ATOM 635 O O . GLU A 1 81 ? 9.766 -8.783 -9.628 1.00 93.75 81 GLU A O 1
ATOM 640 N N . ASP A 1 82 ? 10.110 -10.969 -9.203 1.00 86.44 82 ASP A N 1
ATOM 641 C CA . ASP A 1 82 ? 9.016 -11.450 -10.038 1.00 86.44 82 ASP A CA 1
ATOM 642 C C . ASP A 1 82 ? 7.642 -11.087 -9.453 1.00 86.44 82 ASP A C 1
ATOM 644 O O . ASP A 1 82 ? 7.355 -11.272 -8.266 1.00 86.44 82 ASP A O 1
ATOM 648 N N . LEU A 1 83 ? 6.757 -10.608 -10.332 1.00 87.00 83 LEU A N 1
ATOM 649 C CA . LEU A 1 83 ? 5.370 -10.235 -10.025 1.00 87.00 83 LEU A CA 1
ATOM 650 C C . LEU A 1 83 ? 4.388 -11.281 -10.568 1.00 87.00 83 LEU A C 1
ATOM 652 O O . LEU A 1 83 ? 3.422 -10.953 -11.248 1.00 87.00 83 LEU A O 1
ATOM 656 N N . THR A 1 84 ? 4.670 -12.560 -10.329 1.00 83.94 84 THR A N 1
ATOM 657 C CA . THR A 1 84 ? 3.879 -13.683 -10.865 1.00 83.94 84 THR A CA 1
ATOM 658 C C . THR A 1 84 ? 2.561 -13.914 -10.129 1.00 83.94 84 THR A C 1
ATOM 660 O O . THR A 1 84 ? 1.689 -14.619 -10.629 1.00 83.94 84 THR A O 1
ATOM 663 N N . ILE A 1 85 ? 2.405 -13.328 -8.942 1.00 86.25 85 ILE A N 1
ATOM 664 C CA . ILE A 1 85 ? 1.198 -13.449 -8.128 1.00 86.25 85 ILE A CA 1
ATOM 665 C C . ILE A 1 85 ? 0.095 -12.585 -8.741 1.00 86.25 85 ILE A C 1
ATOM 667 O O . ILE A 1 85 ? 0.270 -11.378 -8.899 1.00 86.25 85 ILE A O 1
ATOM 671 N N . ASN A 1 86 ? -1.066 -13.180 -9.025 1.00 91.44 86 ASN A N 1
ATOM 672 C CA . ASN A 1 86 ? -2.261 -12.413 -9.361 1.00 91.44 86 ASN A CA 1
ATOM 673 C C . ASN A 1 86 ? -2.767 -11.701 -8.092 1.00 91.44 86 ASN A C 1
ATOM 675 O O . ASN A 1 86 ? -3.249 -12.377 -7.174 1.00 91.44 86 ASN A O 1
ATOM 679 N N . PRO A 1 87 ? -2.686 -10.358 -8.010 1.00 93.75 87 PRO A N 1
ATOM 680 C CA . PRO A 1 87 ? -3.072 -9.644 -6.799 1.00 93.75 87 PRO A CA 1
ATOM 681 C C . PRO A 1 87 ? -4.560 -9.827 -6.481 1.00 93.75 87 PRO A C 1
ATOM 683 O O . PRO A 1 87 ? -4.914 -9.938 -5.317 1.00 93.75 87 PRO A O 1
ATOM 686 N N . ILE A 1 88 ? -5.444 -9.930 -7.478 1.00 95.38 88 ILE A N 1
ATOM 687 C CA . ILE A 1 88 ? -6.893 -10.039 -7.246 1.00 95.38 88 ILE A CA 1
ATOM 688 C C . ILE A 1 88 ? -7.283 -11.405 -6.688 1.00 95.38 88 ILE A C 1
ATOM 690 O O . ILE A 1 88 ? -8.124 -11.488 -5.793 1.00 95.38 88 ILE A O 1
ATOM 694 N N . GLU A 1 89 ? -6.680 -12.477 -7.194 1.00 95.12 89 GLU A N 1
ATOM 695 C CA . GLU A 1 89 ? -6.936 -13.829 -6.691 1.00 95.12 89 GLU A CA 1
ATOM 696 C C . GLU A 1 89 ? -6.456 -13.983 -5.244 1.00 95.12 89 GLU A C 1
ATOM 698 O O . GLU A 1 89 ? -7.197 -14.473 -4.384 1.00 95.12 89 GLU A O 1
ATOM 703 N N . LEU A 1 90 ? -5.245 -13.491 -4.958 1.00 95.38 90 LEU A N 1
ATOM 704 C CA . LEU A 1 90 ? -4.701 -13.487 -3.607 1.00 95.38 90 LEU A CA 1
ATOM 705 C C . LEU A 1 90 ? -5.560 -12.628 -2.675 1.00 95.38 90 LEU A C 1
ATOM 707 O O . LEU A 1 90 ? -5.930 -13.080 -1.598 1.00 95.38 90 LEU A O 1
ATOM 711 N N . LEU A 1 91 ? -5.956 -11.433 -3.117 1.00 95.75 91 LEU A N 1
ATOM 712 C CA . LEU A 1 91 ? -6.819 -10.544 -2.352 1.00 95.75 91 LEU A CA 1
ATOM 713 C C . LEU A 1 91 ? -8.141 -11.204 -1.957 1.00 95.75 91 LEU A C 1
ATOM 715 O O . LEU A 1 91 ? -8.532 -11.120 -0.795 1.00 95.75 91 LEU A O 1
ATOM 719 N N . ARG A 1 92 ? -8.830 -11.843 -2.912 1.00 95.25 92 ARG A N 1
ATOM 720 C CA . ARG A 1 92 ? -10.101 -12.543 -2.662 1.00 95.25 92 ARG A CA 1
ATOM 721 C C . ARG A 1 92 ? -9.917 -13.629 -1.611 1.00 95.25 92 ARG A C 1
ATOM 723 O O . ARG A 1 92 ? -10.598 -13.613 -0.592 1.00 95.25 92 ARG A O 1
ATOM 730 N N . THR A 1 93 ? -8.923 -14.488 -1.816 1.00 95.12 93 THR A N 1
ATOM 731 C CA . THR A 1 93 ? -8.587 -15.573 -0.886 1.00 95.12 93 THR A CA 1
ATOM 732 C C . THR A 1 93 ? -8.273 -15.039 0.512 1.00 95.12 93 THR A C 1
ATOM 734 O O . THR A 1 93 ? -8.694 -15.615 1.514 1.00 95.12 93 THR A O 1
ATOM 737 N N . SER A 1 94 ? -7.558 -13.921 0.600 1.00 95.12 94 SER A N 1
ATOM 738 C CA . SER A 1 94 ? -7.195 -13.300 1.870 1.00 95.12 94 SER A CA 1
ATOM 739 C C . SER A 1 94 ? -8.373 -12.650 2.583 1.00 95.12 94 SER A C 1
ATOM 741 O O . SER A 1 94 ? -8.494 -12.789 3.797 1.00 95.12 94 SER A O 1
ATOM 743 N N . VAL A 1 95 ? -9.259 -11.974 1.852 1.00 94.25 95 VAL A N 1
ATOM 744 C CA . VAL A 1 95 ? -10.503 -11.417 2.400 1.00 94.25 95 VAL A CA 1
ATOM 745 C C . VAL A 1 95 ? -11.393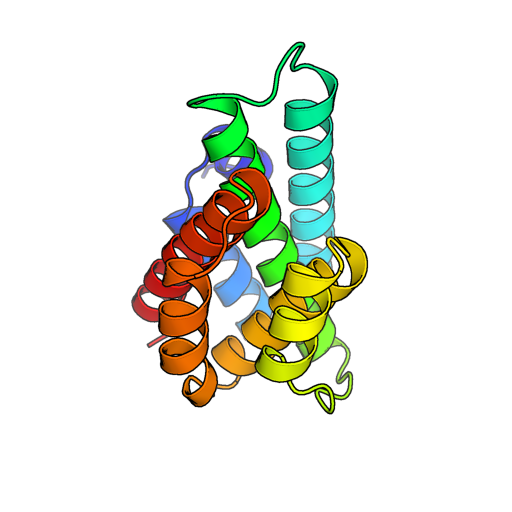 -12.532 2.946 1.00 94.25 95 VAL A C 1
ATOM 747 O O . VAL A 1 95 ? -11.859 -12.427 4.080 1.00 94.25 95 VAL A O 1
ATOM 750 N N . ASP A 1 96 ? -11.592 -13.601 2.173 1.00 93.12 96 ASP A N 1
ATOM 751 C CA . ASP A 1 96 ? -12.486 -14.706 2.535 1.00 93.12 96 ASP A CA 1
ATOM 752 C C . ASP A 1 96 ? -11.984 -15.476 3.765 1.00 93.12 96 ASP A C 1
ATOM 754 O O . ASP A 1 96 ? -12.777 -15.900 4.606 1.00 93.12 96 ASP A O 1
ATOM 758 N N . ASN A 1 97 ? -10.662 -15.608 3.908 1.00 94.44 97 ASN A N 1
ATOM 759 C CA . ASN A 1 97 ? -10.034 -16.324 5.021 1.00 94.44 97 ASN A CA 1
ATOM 760 C C . ASN A 1 97 ? -9.629 -15.422 6.202 1.00 94.44 97 ASN A C 1
ATOM 762 O O . ASN A 1 97 ? -9.137 -15.929 7.210 1.00 94.44 97 ASN A O 1
ATOM 766 N N . GLY A 1 98 ? -9.792 -14.099 6.097 1.00 91.75 98 GLY A N 1
ATOM 767 C CA . GLY A 1 98 ? -9.296 -13.151 7.102 1.00 91.75 98 GLY A CA 1
ATOM 768 C C . GLY A 1 98 ? -7.764 -13.123 7.230 1.00 91.75 98 GLY A C 1
ATOM 769 O O . GLY A 1 98 ? -7.239 -12.793 8.292 1.00 91.75 98 GLY A O 1
ATOM 770 N N . ASP A 1 99 ? -7.040 -13.464 6.162 1.00 94.44 99 ASP A N 1
ATOM 771 C CA . ASP A 1 99 ? -5.579 -13.530 6.132 1.00 94.44 99 ASP A CA 1
ATOM 772 C C . ASP A 1 99 ? -4.958 -12.164 5.794 1.00 94.44 99 ASP A C 1
ATOM 774 O O . ASP A 1 99 ? -4.889 -11.738 4.639 1.00 94.44 99 ASP A O 1
ATOM 778 N N . LEU A 1 100 ? -4.459 -11.477 6.823 1.00 92.06 100 LEU A N 1
ATOM 779 C CA . LEU A 1 100 ? -3.765 -10.197 6.668 1.00 92.06 100 LEU A CA 1
ATOM 780 C C . LEU A 1 100 ? -2.422 -10.322 5.930 1.00 92.06 100 LEU A C 1
ATOM 782 O O . LEU A 1 100 ? -1.987 -9.358 5.297 1.00 92.06 100 LEU A O 1
ATOM 786 N N . SER A 1 101 ? -1.749 -11.476 5.989 1.00 94.81 101 SER A N 1
ATOM 787 C CA . SER A 1 101 ? -0.455 -11.663 5.326 1.00 94.81 101 SER A CA 1
ATOM 788 C C . SER A 1 101 ? -0.628 -11.703 3.811 1.00 94.81 101 SER A C 1
ATOM 790 O O . SER A 1 101 ? 0.010 -10.925 3.096 1.00 94.81 101 SER A O 1
ATOM 792 N N . GLY A 1 102 ? -1.556 -12.527 3.318 1.00 95.88 102 GLY A N 1
ATOM 793 C CA . GLY A 1 102 ? -1.894 -12.565 1.900 1.00 95.88 102 GLY A CA 1
ATOM 794 C C . GLY A 1 102 ? -2.484 -11.241 1.403 1.00 95.88 102 GLY A C 1
ATOM 795 O O . GLY A 1 102 ? -2.111 -10.783 0.321 1.00 95.88 102 GLY A O 1
ATOM 796 N N . LEU A 1 103 ? -3.283 -10.542 2.226 1.00 95.88 103 LEU A N 1
ATOM 797 C CA . LEU A 1 103 ? -3.733 -9.181 1.918 1.00 95.88 103 LEU A CA 1
ATOM 798 C C . LEU A 1 103 ? -2.530 -8.254 1.690 1.00 95.88 103 LEU A C 1
ATOM 800 O O . LEU A 1 103 ? -2.459 -7.596 0.654 1.00 95.88 103 LEU A O 1
ATOM 804 N N . THR A 1 104 ? -1.564 -8.246 2.614 1.00 96.38 104 THR A N 1
ATOM 805 C CA . THR A 1 104 ? -0.340 -7.435 2.509 1.00 96.38 104 THR A CA 1
ATOM 806 C C . THR A 1 104 ? 0.393 -7.720 1.196 1.00 96.38 104 THR A C 1
ATOM 808 O O . THR A 1 104 ? 0.723 -6.802 0.448 1.00 96.38 104 THR A O 1
ATOM 811 N N . GLN A 1 105 ? 0.608 -8.999 0.872 1.00 96.25 105 GLN A N 1
ATOM 812 C CA . GLN A 1 105 ? 1.311 -9.409 -0.347 1.00 96.25 105 GLN A CA 1
ATOM 813 C C . GLN A 1 105 ? 0.561 -9.022 -1.626 1.00 96.25 105 GLN A C 1
ATOM 815 O O . GLN A 1 105 ? 1.180 -8.600 -2.609 1.00 96.25 105 GLN A O 1
ATOM 820 N N . SER A 1 106 ? -0.770 -9.103 -1.607 1.00 96.94 106 SER A N 1
ATOM 821 C CA . SER A 1 106 ? -1.613 -8.614 -2.693 1.00 96.94 106 SER A CA 1
ATOM 822 C C . SER A 1 106 ? -1.431 -7.110 -2.909 1.00 96.94 106 SER A C 1
ATOM 824 O O . SER A 1 106 ? -1.196 -6.682 -4.038 1.00 96.94 106 SER A O 1
ATOM 826 N N . LEU A 1 107 ? -1.496 -6.302 -1.843 1.00 97.62 107 LEU A N 1
ATOM 827 C CA . LEU A 1 107 ? -1.341 -4.844 -1.931 1.00 97.62 107 LEU A CA 1
ATOM 828 C C . LEU A 1 107 ? 0.033 -4.447 -2.470 1.00 97.62 107 LEU A C 1
ATOM 830 O O . LEU A 1 107 ? 0.118 -3.625 -3.378 1.00 97.62 107 LEU A O 1
ATOM 834 N N . ILE A 1 108 ? 1.096 -5.077 -1.969 1.00 97.62 108 ILE A N 1
ATOM 835 C CA . ILE A 1 108 ? 2.468 -4.861 -2.445 1.00 97.62 108 ILE A CA 1
ATOM 836 C C . ILE A 1 108 ? 2.578 -5.172 -3.945 1.00 97.62 108 ILE A C 1
ATOM 838 O O . ILE A 1 108 ? 3.165 -4.401 -4.708 1.00 97.62 108 ILE A O 1
ATOM 842 N N . THR A 1 109 ? 1.999 -6.293 -4.382 1.00 96.94 109 THR A N 1
ATOM 843 C CA . THR A 1 109 ? 2.030 -6.710 -5.791 1.00 96.94 109 THR A CA 1
ATOM 844 C C . THR A 1 109 ? 1.224 -5.751 -6.672 1.00 96.94 109 THR A C 1
ATOM 846 O O . THR A 1 109 ? 1.715 -5.325 -7.715 1.00 96.94 109 THR A O 1
ATOM 849 N N . ALA A 1 110 ? 0.036 -5.334 -6.228 1.00 96.94 110 ALA A N 1
ATOM 850 C CA . ALA A 1 110 ? -0.787 -4.339 -6.914 1.00 96.94 110 ALA A CA 1
ATOM 851 C C . ALA A 1 110 ? -0.076 -2.979 -7.030 1.00 96.94 110 ALA A C 1
ATOM 853 O O . ALA A 1 110 ? -0.115 -2.348 -8.086 1.00 96.94 110 ALA A O 1
ATOM 854 N N . SER A 1 111 ? 0.636 -2.545 -5.984 1.00 97.75 111 SER A N 1
ATOM 855 C CA . SER A 1 111 ? 1.476 -1.346 -6.036 1.00 97.75 111 SER A CA 1
ATOM 856 C C . SER A 1 111 ? 2.587 -1.471 -7.076 1.00 97.75 111 SER A C 1
ATOM 858 O O . SER A 1 111 ? 2.764 -0.564 -7.882 1.00 97.75 111 SER A O 1
ATOM 860 N N . ALA A 1 112 ? 3.307 -2.594 -7.113 1.00 97.19 112 ALA A N 1
ATOM 861 C CA . ALA A 1 112 ? 4.355 -2.818 -8.107 1.00 97.19 112 ALA A CA 1
ATOM 862 C C . ALA A 1 112 ? 3.804 -2.822 -9.549 1.00 97.19 112 ALA A C 1
ATOM 864 O O . ALA A 1 112 ? 4.408 -2.233 -10.447 1.00 97.19 112 ALA A O 1
ATOM 865 N N . LEU A 1 113 ? 2.639 -3.436 -9.774 1.00 95.56 113 LEU A N 1
ATOM 866 C CA . LEU A 1 113 ? 1.957 -3.423 -11.073 1.00 95.56 113 LEU A CA 1
ATOM 867 C C . LEU A 1 113 ? 1.543 -2.007 -11.485 1.00 95.56 113 LEU A C 1
ATOM 869 O O . LEU A 1 113 ? 1.835 -1.599 -12.608 1.00 95.56 113 LEU A O 1
ATOM 873 N N . LEU A 1 114 ? 0.978 -1.221 -10.562 1.00 95.81 114 LEU A N 1
ATOM 874 C CA . LEU A 1 114 ? 0.630 0.175 -10.830 1.00 95.81 114 LEU A CA 1
ATOM 875 C C . LEU A 1 114 ? 1.844 1.001 -11.257 1.00 95.81 114 LEU A C 1
ATOM 877 O O . LEU A 1 114 ? 1.764 1.762 -12.215 1.00 95.81 114 LEU A O 1
ATOM 881 N N . ILE A 1 115 ? 2.976 0.860 -10.563 1.00 95.56 115 ILE A N 1
ATOM 882 C CA . ILE A 1 115 ? 4.201 1.597 -10.904 1.00 95.56 115 ILE A CA 1
ATOM 883 C C . ILE A 1 115 ? 4.740 1.187 -12.285 1.00 95.56 115 ILE A C 1
ATOM 885 O O . ILE A 1 115 ? 5.329 2.015 -12.979 1.00 95.56 115 ILE A O 1
ATOM 889 N N . LYS A 1 116 ? 4.491 -0.055 -12.721 1.00 93.06 116 LYS A N 1
ATOM 890 C CA . LYS A 1 116 ? 4.750 -0.524 -14.094 1.00 93.06 116 LYS A CA 1
ATOM 891 C C . LYS A 1 116 ? 3.703 -0.065 -15.123 1.00 93.06 116 LYS A C 1
ATOM 893 O O . LYS A 1 116 ? 3.872 -0.355 -16.305 1.00 93.06 116 LYS A O 1
ATOM 898 N N . GLY A 1 117 ? 2.653 0.641 -14.704 1.00 92.31 117 GLY A N 1
ATOM 899 C CA . GLY A 1 117 ? 1.565 1.112 -15.564 1.00 92.31 117 GLY A CA 1
ATOM 900 C C . GLY A 1 117 ? 0.451 0.088 -15.804 1.00 92.31 117 GLY A C 1
ATOM 901 O O . GLY A 1 117 ? -0.410 0.324 -16.649 1.00 92.31 117 GLY A O 1
ATOM 902 N N . ASP A 1 118 ? 0.443 -1.040 -15.088 1.00 93.12 118 ASP A N 1
ATOM 903 C CA . ASP A 1 118 ? -0.656 -2.005 -15.145 1.00 93.12 118 ASP A CA 1
ATOM 904 C C . ASP A 1 118 ? -1.747 -1.645 -14.127 1.00 93.12 118 ASP A C 1
ATOM 906 O O . ASP A 1 118 ? -1.582 -1.751 -12.908 1.00 93.12 118 ASP A O 1
ATOM 910 N N . GLU A 1 119 ? -2.887 -1.224 -14.667 1.00 93.19 119 GLU A N 1
ATOM 911 C CA . GLU A 1 119 ? -4.080 -0.821 -13.925 1.00 93.19 119 GLU A CA 1
ATOM 912 C C . GLU A 1 119 ? -5.250 -1.806 -14.072 1.00 93.19 119 GLU A C 1
ATOM 914 O O . GLU A 1 119 ? -6.346 -1.542 -13.570 1.00 93.19 119 GLU A O 1
ATOM 919 N N . SER A 1 120 ? -5.051 -2.933 -14.763 1.00 93.19 120 SER A N 1
ATOM 920 C CA . SER A 1 120 ? -6.124 -3.877 -15.116 1.00 93.19 120 SER A CA 1
ATOM 921 C C . SER A 1 120 ? -6.892 -4.405 -13.898 1.00 93.19 120 SER A C 1
ATOM 923 O O . SER A 1 120 ? -8.100 -4.629 -13.964 1.00 93.19 120 SER A O 1
ATOM 925 N N . TRP A 1 121 ? -6.211 -4.508 -12.757 1.00 93.81 121 TRP A N 1
ATOM 926 C CA . TRP A 1 121 ? -6.739 -4.993 -11.486 1.00 93.81 121 TRP A CA 1
ATOM 927 C C . TRP A 1 121 ? -7.651 -3.988 -10.759 1.00 93.81 121 TRP A C 1
ATOM 929 O O . TRP A 1 121 ? -8.458 -4.393 -9.923 1.00 93.81 121 TRP A O 1
ATOM 939 N N . ILE A 1 122 ? -7.563 -2.680 -11.043 1.00 94.12 122 ILE A N 1
ATOM 940 C CA . ILE A 1 122 ? -8.233 -1.635 -10.241 1.00 94.12 122 ILE A CA 1
ATOM 941 C C . ILE A 1 122 ? -9.754 -1.816 -10.231 1.00 94.12 122 ILE A C 1
ATOM 943 O O . ILE A 1 122 ? -10.402 -1.592 -9.204 1.00 94.12 122 ILE A O 1
ATOM 947 N N . LYS A 1 123 ? -10.342 -2.213 -11.365 1.00 93.69 123 LYS A N 1
ATOM 948 C CA . LYS A 1 123 ? -11.789 -2.429 -11.471 1.00 93.69 123 LYS A CA 1
ATOM 949 C C . LYS A 1 123 ? -12.243 -3.553 -10.535 1.00 93.69 123 LYS A C 1
ATOM 951 O O . LYS A 1 123 ? -13.113 -3.324 -9.698 1.00 93.69 123 LYS A O 1
ATOM 956 N N . ASP A 1 124 ? -11.597 -4.712 -10.617 1.00 94.12 124 ASP A N 1
ATOM 957 C CA . ASP A 1 124 ? -11.929 -5.885 -9.801 1.00 94.12 124 ASP A CA 1
ATOM 958 C C . ASP A 1 124 ? -11.702 -5.620 -8.306 1.00 94.12 124 ASP A C 1
ATOM 960 O O . ASP A 1 124 ? -12.453 -6.092 -7.453 1.00 94.12 124 ASP A O 1
ATOM 964 N N . PHE A 1 125 ? -10.695 -4.807 -7.984 1.00 94.44 125 PHE A N 1
ATOM 965 C CA . PHE A 1 125 ? -10.415 -4.356 -6.624 1.00 94.44 125 PHE A CA 1
ATOM 966 C C . PHE A 1 125 ? -11.564 -3.511 -6.052 1.00 94.44 125 PHE A C 1
ATOM 968 O O . PHE A 1 125 ? -11.994 -3.728 -4.919 1.00 94.44 125 PHE A O 1
ATOM 975 N N . ASN A 1 126 ? -12.095 -2.565 -6.840 1.00 93.12 126 ASN A N 1
ATOM 976 C CA . ASN A 1 126 ? -13.255 -1.758 -6.445 1.00 93.12 126 ASN A CA 1
ATOM 977 C C . ASN A 1 126 ? -14.506 -2.621 -6.247 1.00 93.12 126 ASN A C 1
ATOM 979 O O . ASN A 1 126 ? -15.250 -2.392 -5.294 1.00 93.12 126 ASN A O 1
ATOM 983 N N . GLU A 1 127 ? -14.734 -3.601 -7.126 1.00 93.94 127 GLU A N 1
ATOM 984 C CA . GLU A 1 127 ? -15.858 -4.537 -7.013 1.00 93.94 127 GLU A CA 1
ATOM 985 C C . GLU A 1 127 ? -15.758 -5.378 -5.734 1.00 93.94 127 GLU A C 1
ATOM 987 O O . GLU A 1 127 ? -16.752 -5.536 -5.024 1.00 93.94 127 GLU A O 1
ATOM 992 N N . LEU A 1 128 ? -14.557 -5.853 -5.383 1.00 92.12 128 LEU A N 1
ATOM 993 C CA . LEU A 1 128 ? -14.360 -6.652 -4.176 1.00 92.12 128 LEU A CA 1
ATOM 994 C C . LEU A 1 128 ? -14.657 -5.866 -2.893 1.00 92.12 128 LEU A C 1
ATOM 996 O O . LEU A 1 128 ? -15.310 -6.395 -1.997 1.00 92.12 128 LEU A O 1
ATOM 1000 N N . ILE A 1 129 ? -14.237 -4.600 -2.803 1.00 91.88 129 ILE A N 1
ATOM 1001 C CA . ILE A 1 129 ? -14.473 -3.753 -1.616 1.00 91.88 129 ILE A CA 1
ATOM 1002 C C . ILE A 1 129 ? -15.959 -3.676 -1.248 1.00 91.88 129 ILE A C 1
ATOM 1004 O O . ILE A 1 129 ? -16.288 -3.648 -0.061 1.00 91.88 129 ILE A O 1
ATOM 1008 N N . GLN A 1 130 ? -16.856 -3.680 -2.242 1.00 90.19 130 GLN A N 1
ATOM 1009 C CA . GLN A 1 130 ? -18.304 -3.592 -2.019 1.00 90.19 130 GLN A CA 1
ATOM 1010 C C . GLN A 1 130 ? -18.881 -4.814 -1.295 1.00 90.19 130 GLN A C 1
ATOM 1012 O O . GLN A 1 130 ? -19.928 -4.705 -0.660 1.00 90.19 130 GLN A O 1
ATOM 1017 N N . VAL A 1 131 ? -18.212 -5.967 -1.379 1.00 90.94 131 VAL A N 1
ATOM 1018 C CA . VAL A 1 131 ? -18.675 -7.229 -0.781 1.00 90.94 131 VAL A CA 1
ATOM 1019 C C . VAL A 1 131 ? -17.883 -7.636 0.466 1.00 90.94 131 VAL A C 1
ATOM 1021 O O . VAL A 1 131 ? -18.235 -8.611 1.126 1.00 90.94 131 VAL A O 1
ATOM 1024 N N . VAL A 1 132 ? -16.838 -6.884 0.838 1.00 92.69 132 VAL A N 1
ATOM 1025 C CA . VAL A 1 132 ? -16.075 -7.131 2.069 1.00 92.69 132 VAL A CA 1
ATOM 1026 C C . VAL A 1 132 ? -16.920 -6.767 3.286 1.00 92.69 132 VAL A C 1
ATOM 1028 O O . VAL A 1 132 ? -17.256 -5.600 3.484 1.00 92.69 132 VAL A O 1
ATOM 1031 N N . ASN A 1 133 ? -17.225 -7.750 4.136 1.00 89.38 133 ASN A N 1
ATOM 1032 C CA . ASN A 1 133 ? -17.995 -7.549 5.372 1.00 89.38 133 ASN A CA 1
ATOM 1033 C C . ASN A 1 133 ? -17.139 -7.090 6.561 1.00 89.38 133 ASN A C 1
ATOM 1035 O O . ASN A 1 133 ? -17.648 -6.439 7.472 1.00 89.38 133 ASN A O 1
ATOM 1039 N N . ASN A 1 134 ? -15.846 -7.418 6.562 1.00 90.38 134 ASN A N 1
ATOM 1040 C CA . ASN A 1 134 ? -14.927 -7.043 7.629 1.00 90.38 134 ASN A CA 1
ATOM 1041 C C . ASN A 1 134 ? -14.539 -5.556 7.511 1.00 90.38 134 ASN A C 1
ATOM 1043 O O . ASN A 1 134 ? -13.944 -5.142 6.516 1.00 90.38 134 ASN A O 1
ATOM 1047 N N . GLU A 1 135 ? -14.856 -4.759 8.535 1.00 89.00 135 GLU A N 1
ATOM 1048 C CA . GLU A 1 135 ? -14.634 -3.307 8.520 1.00 89.00 135 GLU A CA 1
ATOM 1049 C C . GLU A 1 135 ? -13.150 -2.923 8.440 1.00 89.00 135 GLU A C 1
ATOM 1051 O O . GLU A 1 135 ? -12.798 -1.996 7.712 1.00 89.00 135 GLU A O 1
ATOM 1056 N N . LEU A 1 136 ? -12.265 -3.664 9.116 1.00 90.50 136 LEU A N 1
ATOM 1057 C CA . LEU A 1 136 ? -10.819 -3.439 9.044 1.00 90.50 136 LEU A CA 1
ATOM 1058 C C . LEU A 1 136 ? -10.319 -3.624 7.607 1.00 90.50 136 LEU A C 1
ATOM 1060 O O . LEU A 1 136 ? -9.662 -2.738 7.063 1.00 90.50 136 LEU A O 1
ATOM 1064 N N . PHE A 1 137 ? -10.676 -4.741 6.970 1.00 93.06 137 PHE A N 1
ATOM 1065 C CA . PHE A 1 137 ? -10.284 -5.014 5.586 1.00 93.06 137 PHE A CA 1
ATOM 1066 C C . PHE A 1 137 ? -10.867 -3.963 4.644 1.00 93.06 137 PHE A C 1
ATOM 1068 O O . PHE A 1 137 ? -10.138 -3.375 3.849 1.00 93.06 137 PHE A O 1
ATOM 1075 N N . ARG A 1 138 ? -12.162 -3.657 4.767 1.00 92.75 138 ARG A N 1
ATOM 1076 C CA . 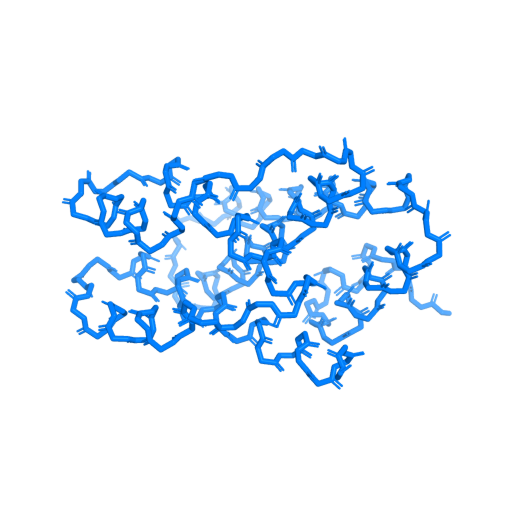ARG A 1 138 ? -12.821 -2.633 3.949 1.00 92.75 138 ARG A CA 1
ATOM 1077 C C . ARG A 1 138 ? -12.106 -1.286 4.056 1.00 92.75 138 ARG A C 1
ATOM 1079 O O . ARG A 1 138 ? -11.903 -0.616 3.039 1.00 92.75 138 ARG A O 1
ATOM 1086 N N . ARG A 1 139 ? -11.691 -0.897 5.263 1.00 93.00 139 ARG A N 1
ATOM 1087 C CA . ARG A 1 139 ? -10.993 0.365 5.511 1.00 93.00 139 ARG A CA 1
ATOM 1088 C C . ARG A 1 139 ? -9.577 0.375 4.943 1.00 93.00 139 ARG A C 1
ATOM 1090 O O . ARG A 1 139 ? -9.238 1.337 4.258 1.00 93.00 139 ARG A O 1
ATOM 1097 N N . ILE A 1 140 ? -8.809 -0.698 5.139 1.00 94.75 140 ILE A N 1
ATOM 1098 C CA . ILE A 1 140 ? -7.481 -0.876 4.531 1.00 94.75 140 ILE A CA 1
ATOM 1099 C C . ILE A 1 140 ? -7.569 -0.730 3.010 1.00 94.75 140 ILE A C 1
ATOM 1101 O O . ILE A 1 140 ? -6.847 0.070 2.419 1.00 94.75 140 ILE A O 1
ATOM 1105 N N . LEU A 1 141 ? -8.494 -1.453 2.377 1.00 95.56 141 LEU A N 1
ATOM 1106 C CA . LEU A 1 141 ? -8.652 -1.447 0.923 1.00 95.56 141 LEU A CA 1
ATOM 1107 C C . LEU A 1 141 ? -9.100 -0.078 0.394 1.00 95.56 141 LEU A C 1
ATOM 1109 O O . LEU A 1 141 ? -8.618 0.377 -0.642 1.00 95.56 141 LEU A O 1
ATOM 1113 N N . SER A 1 142 ? -9.984 0.608 1.122 1.00 94.88 142 SER A N 1
ATOM 1114 C CA . SER A 1 142 ? -10.436 1.955 0.756 1.00 94.88 142 SER A CA 1
ATOM 1115 C C . SER A 1 142 ? -9.297 2.976 0.823 1.00 94.88 142 SER A C 1
ATOM 1117 O O . SER A 1 142 ? -9.110 3.747 -0.118 1.00 94.88 142 SER A O 1
ATOM 1119 N N . SER A 1 143 ? -8.504 2.959 1.901 1.00 95.88 143 SER A N 1
ATOM 1120 C CA . SER A 1 143 ? -7.329 3.828 2.046 1.00 95.88 143 SER A CA 1
ATOM 1121 C C . SER A 1 143 ? -6.239 3.499 1.029 1.00 95.88 143 SER A C 1
ATOM 1123 O O . SER A 1 143 ? -5.588 4.405 0.513 1.00 95.88 143 SER A O 1
ATOM 1125 N N . PHE A 1 144 ? -6.077 2.223 0.674 1.00 97.25 144 PHE A N 1
ATOM 1126 C CA . PHE A 1 144 ? -5.184 1.827 -0.406 1.00 97.25 144 PHE A CA 1
ATOM 1127 C C . PHE A 1 144 ? -5.604 2.453 -1.737 1.00 97.25 144 PHE A C 1
ATOM 1129 O O . PHE A 1 144 ? -4.794 3.116 -2.377 1.00 97.25 144 PHE A O 1
ATOM 1136 N N . LEU A 1 145 ? -6.876 2.349 -2.131 1.00 95.38 145 LEU A N 1
ATOM 1137 C CA . LEU A 1 145 ? -7.346 2.983 -3.367 1.00 95.38 145 LEU A CA 1
ATOM 1138 C C . LEU A 1 145 ? -7.230 4.515 -3.350 1.00 95.38 145 LEU A C 1
ATOM 1140 O O . LEU A 1 145 ? -7.001 5.113 -4.401 1.00 95.38 145 LEU A O 1
ATOM 1144 N N . GLU A 1 146 ? -7.362 5.159 -2.188 1.00 94.56 146 GLU A N 1
ATOM 1145 C CA . GLU A 1 146 ? -7.101 6.596 -2.030 1.00 94.56 146 GLU A CA 1
ATOM 1146 C C . GLU A 1 146 ? -5.642 6.937 -2.373 1.00 94.56 146 GLU A C 1
ATOM 1148 O O . GLU A 1 146 ? -5.398 7.809 -3.208 1.00 94.56 146 GLU A O 1
ATOM 1153 N N . VAL A 1 147 ? -4.681 6.184 -1.827 1.00 96.06 147 VAL A N 1
ATOM 1154 C CA . VAL A 1 147 ? -3.248 6.318 -2.148 1.00 96.06 147 VAL A CA 1
ATOM 1155 C C . VAL A 1 147 ? -2.987 6.088 -3.639 1.00 96.06 147 VAL A C 1
ATOM 1157 O O . VAL A 1 147 ? -2.296 6.882 -4.273 1.00 96.06 147 VAL A O 1
ATOM 1160 N N . ILE A 1 148 ? -3.588 5.057 -4.236 1.00 94.44 148 ILE A N 1
ATOM 1161 C CA . ILE A 1 148 ? -3.425 4.730 -5.662 1.00 94.44 148 ILE A CA 1
ATOM 1162 C C . ILE A 1 148 ? -3.905 5.876 -6.566 1.00 94.44 148 ILE A C 1
ATOM 1164 O O . ILE A 1 148 ? -3.238 6.217 -7.543 1.00 94.44 148 ILE A O 1
ATOM 1168 N N . ARG A 1 149 ? -5.019 6.537 -6.227 1.00 93.56 149 ARG A N 1
ATOM 1169 C CA . ARG A 1 149 ? -5.497 7.720 -6.970 1.00 93.56 149 ARG A CA 1
ATOM 1170 C C . ARG A 1 149 ? -4.491 8.871 -6.931 1.00 93.56 149 ARG A C 1
ATOM 1172 O O . ARG A 1 149 ? -4.302 9.552 -7.940 1.00 93.56 149 ARG A O 1
ATOM 1179 N N . VAL A 1 150 ? -3.826 9.073 -5.795 1.00 93.44 150 VAL A N 1
ATOM 1180 C CA . VAL A 1 150 ? -2.766 10.080 -5.677 1.00 93.44 150 VAL A CA 1
ATOM 1181 C C . VAL A 1 150 ? -1.552 9.694 -6.517 1.00 93.44 150 VAL A C 1
ATOM 1183 O O . VAL A 1 150 ? -1.066 10.535 -7.270 1.00 93.44 150 VAL A O 1
ATOM 1186 N N . VAL A 1 151 ? -1.107 8.430 -6.462 1.00 91.94 151 VAL A N 1
ATOM 1187 C CA . VAL A 1 151 ? -0.002 7.920 -7.300 1.00 91.94 151 VAL A CA 1
ATOM 1188 C C . VAL A 1 151 ? -0.251 8.243 -8.770 1.00 91.94 151 VAL A C 1
ATOM 1190 O O . VAL A 1 151 ? 0.619 8.818 -9.412 1.00 91.94 151 VAL A O 1
ATOM 1193 N N . LYS A 1 152 ? -1.456 7.973 -9.282 1.00 89.56 152 LYS A N 1
ATOM 1194 C CA . LYS A 1 152 ? -1.832 8.279 -10.673 1.00 89.56 152 LYS A CA 1
ATOM 1195 C C . LYS A 1 152 ? -1.759 9.764 -11.030 1.00 89.56 152 LYS A C 1
ATOM 1197 O O . LYS A 1 152 ? -1.549 10.114 -12.183 1.00 89.56 152 LYS A O 1
ATOM 1202 N N . THR A 1 153 ? -1.950 10.644 -10.052 1.00 87.62 153 THR A N 1
ATOM 1203 C CA . THR A 1 153 ? -1.869 12.095 -10.265 1.00 87.62 153 THR A CA 1
ATOM 1204 C C . THR A 1 153 ? -0.415 12.564 -10.367 1.00 87.62 153 THR A C 1
ATOM 1206 O O . THR A 1 153 ? -0.117 13.486 -11.120 1.00 87.62 153 THR A O 1
ATOM 1209 N N . VAL A 1 154 ? 0.499 11.937 -9.618 1.00 80.56 154 VAL A N 1
ATOM 1210 C CA . VAL A 1 154 ? 1.925 12.317 -9.574 1.00 80.56 154 VAL A CA 1
ATOM 1211 C C . VAL A 1 154 ? 2.817 11.490 -10.510 1.00 80.56 154 VAL A C 1
ATOM 1213 O O . VAL A 1 154 ? 3.940 11.892 -10.814 1.00 80.56 154 VAL A O 1
ATOM 1216 N N . ASN A 1 155 ? 2.330 10.344 -10.982 1.00 76.75 155 ASN A N 1
ATOM 1217 C CA . ASN A 1 155 ? 2.988 9.458 -11.937 1.00 76.75 155 ASN A CA 1
ATOM 1218 C C . ASN A 1 155 ? 2.045 9.146 -13.117 1.00 76.75 155 ASN A C 1
ATOM 1220 O O . ASN A 1 155 ? 1.533 8.027 -13.180 1.00 76.75 155 ASN A O 1
ATOM 1224 N N . PRO A 1 156 ? 1.769 10.141 -13.984 1.00 61.50 156 PRO A N 1
ATOM 1225 C CA . PRO A 1 156 ? 0.902 9.975 -15.149 1.00 61.50 156 PRO A CA 1
ATOM 1226 C C . PRO A 1 156 ? 1.526 9.106 -16.246 1.00 61.50 156 PRO A C 1
ATOM 1228 O O . PRO A 1 156 ? 2.777 9.019 -16.306 1.00 61.50 156 PRO A O 1
#

Organism: Vulcanisaeta distributa (strain DSM 14429 / JCM 11212 / NBRC 100878 / IC-017) (NCBI:txid572478)

Sequence (156 aa):
MSSMNELIKELRINEVINALITAFKAGNRDYVSSATELLHEEFTYTVSESIELTGDTLKRASILYALYCLSLGILRLMNNEDLTINPIELLRTSVDNGDLSGLTQSLITASALLIKGDESWIKDFNELIQVVNNELFRRILSSFLEVIRVVKTVNP

Secondary structure (DSSP, 8-state):
---HHHHHHTT-HHHHHHHHHHHHHTT-HHHHHHHHHHHHHHHHHHHHS-SS--HHHHHHHHHHHHHHHHHHHHHHHHTT----S-HHHHHHHHHHHT-HHHHHHHHHHHHHHHHTT--TTHHHHHHHHTT---HHHHHHHHHHHHHHHHHHHH--

Radius of gyration: 14.76 Å; chains: 1; bounding box: 37×38×39 Å